Protein AF-A0A657AI48-F1 (afdb_monomer)

Foldseek 3Di:
DVVVVVVVVVVVVVVVVPPPDQPCNPPDLVRLVVLQVVLPVVPDDPVSVVVNVSSVVVQVVCCVVPVRHD

Radius of gyration: 18.84 Å; Cα contacts (8 Å, |Δi|>4): 37; chains: 1; bounding box: 55×41×26 Å

Mean predicted aligned error: 9.46 Å

pLDDT: mean 83.55, std 16.81, range [50.53, 97.88]

Structure (mmCIF, N/CA/C/O backbone):
data_AF-A0A657AI48-F1
#
_entry.id   AF-A0A657AI48-F1
#
loop_
_atom_site.group_PDB
_atom_site.id
_atom_site.type_symbol
_atom_site.label_atom_id
_atom_site.label_alt_id
_atom_site.label_comp_id
_atom_site.label_asym_id
_atom_site.label_entity_id
_atom_site.label_seq_id
_atom_site.pdbx_PDB_ins_code
_atom_site.Cartn_x
_atom_site.Cartn_y
_atom_site.Cartn_z
_atom_site.occupancy
_atom_site.B_iso_or_equiv
_atom_site.auth_seq_id
_atom_site.auth_comp_id
_atom_site.auth_asym_id
_atom_site.auth_atom_id
_atom_site.pdbx_PDB_model_num
ATOM 1 N N . MET A 1 1 ? -39.548 32.200 -7.205 1.00 50.53 1 MET A N 1
ATOM 2 C CA . MET A 1 1 ? -39.368 30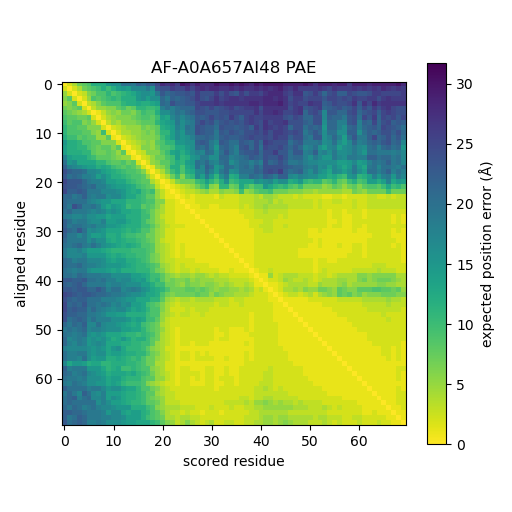.931 -6.457 1.00 50.53 1 MET A CA 1
ATOM 3 C C . MET A 1 1 ? -38.483 29.921 -7.198 1.00 50.53 1 MET A C 1
ATOM 5 O O . MET A 1 1 ? -37.745 29.197 -6.551 1.00 50.53 1 MET A O 1
ATOM 9 N N . THR A 1 2 ? -38.450 29.926 -8.534 1.00 53.97 2 THR A N 1
ATOM 10 C CA . THR A 1 2 ? -37.639 29.026 -9.384 1.00 53.97 2 THR A CA 1
ATOM 11 C C . THR A 1 2 ? -36.115 29.169 -9.260 1.00 53.97 2 THR A C 1
ATOM 13 O O . THR A 1 2 ? -35.410 28.200 -9.504 1.00 53.97 2 THR A O 1
ATOM 16 N N . LYS A 1 3 ? -35.589 30.331 -8.840 1.00 53.78 3 LYS A N 1
ATOM 17 C CA . LYS A 1 3 ? -34.136 30.553 -8.659 1.00 53.78 3 LYS A CA 1
ATOM 18 C C . LYS A 1 3 ? -33.533 29.784 -7.473 1.00 53.78 3 LYS A C 1
ATOM 20 O O . LYS A 1 3 ? -32.349 29.475 -7.486 1.00 53.78 3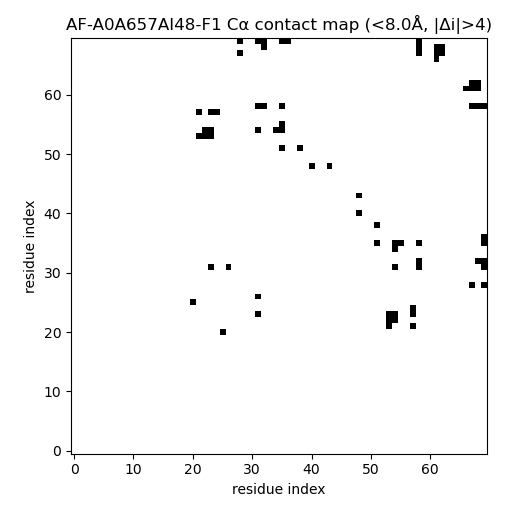 LYS A O 1
ATOM 25 N N . TYR A 1 4 ? -34.343 29.480 -6.457 1.00 55.31 4 TYR A N 1
ATOM 26 C CA . TYR A 1 4 ? -33.893 28.748 -5.269 1.00 55.31 4 TYR A CA 1
ATOM 27 C C . TYR A 1 4 ? -33.881 27.232 -5.504 1.00 55.31 4 TYR A C 1
ATOM 29 O O . TYR A 1 4 ? -33.027 26.543 -4.955 1.00 55.31 4 TYR A O 1
ATOM 37 N N . LEU A 1 5 ? -34.764 26.722 -6.375 1.00 56.38 5 LEU A N 1
ATOM 38 C CA . LEU A 1 5 ? -34.792 25.304 -6.758 1.00 56.38 5 LEU A CA 1
ATOM 39 C C . LEU A 1 5 ? -33.485 24.864 -7.438 1.00 56.38 5 LEU A C 1
ATOM 41 O O . LEU A 1 5 ? -32.976 23.785 -7.146 1.00 56.38 5 LEU A O 1
ATOM 45 N N . THR A 1 6 ? -32.907 25.707 -8.300 1.00 58.12 6 THR A N 1
ATOM 46 C CA . THR A 1 6 ? -31.637 25.415 -8.986 1.00 58.12 6 THR A CA 1
ATOM 47 C C . THR A 1 6 ? -30.438 25.408 -8.036 1.00 58.12 6 THR A C 1
ATOM 49 O O . THR A 1 6 ? -29.536 24.592 -8.203 1.00 58.12 6 THR A O 1
ATOM 52 N N . GLY A 1 7 ? -30.434 26.270 -7.012 1.00 58.94 7 GLY A N 1
ATOM 53 C CA . GLY A 1 7 ? -29.360 26.326 -6.012 1.00 58.94 7 GLY A CA 1
ATOM 54 C C . GLY A 1 7 ? -29.349 25.126 -5.058 1.00 58.94 7 GLY A C 1
ATOM 55 O O . GLY A 1 7 ? -28.285 24.609 -4.729 1.00 58.94 7 GLY A O 1
ATOM 56 N N . ILE A 1 8 ? -30.528 24.631 -4.667 1.00 61.22 8 ILE A N 1
ATOM 57 C CA . ILE A 1 8 ? -30.668 23.465 -3.776 1.00 61.22 8 ILE A CA 1
ATOM 58 C C . ILE A 1 8 ? -30.133 22.188 -4.446 1.00 61.22 8 ILE A C 1
ATOM 60 O O . ILE A 1 8 ? -29.488 21.368 -3.794 1.00 61.22 8 ILE A O 1
ATOM 64 N N . CYS A 1 9 ? -30.319 22.048 -5.761 1.00 60.78 9 CYS A N 1
ATOM 65 C CA . CYS A 1 9 ? -29.854 20.881 -6.514 1.00 60.78 9 CYS A CA 1
ATOM 66 C C . CYS A 1 9 ? -28.314 20.752 -6.534 1.00 60.78 9 CYS A C 1
ATOM 68 O O . CYS A 1 9 ? -27.784 19.643 -6.502 1.00 60.78 9 CYS A O 1
ATOM 70 N N . PHE A 1 10 ? -27.589 21.877 -6.523 1.00 60.34 10 PHE A N 1
ATOM 71 C CA . PHE A 1 10 ? -26.119 21.901 -6.497 1.00 60.34 10 PHE A CA 1
ATOM 72 C C . PHE A 1 10 ? -25.536 21.461 -5.141 1.00 60.34 10 PHE A C 1
ATOM 74 O O . PHE A 1 10 ? -24.501 20.793 -5.087 1.00 60.34 10 PHE A O 1
ATOM 81 N N . ILE A 1 11 ? -26.213 21.791 -4.036 1.00 63.72 11 ILE A N 1
ATOM 82 C CA . ILE A 1 11 ? -25.766 21.428 -2.681 1.00 63.72 11 ILE A CA 1
ATOM 83 C C . ILE A 1 11 ? -25.931 19.921 -2.436 1.00 63.72 11 ILE A C 1
ATOM 85 O O . ILE A 1 11 ? -25.045 19.295 -1.857 1.00 63.72 11 ILE A O 1
ATOM 89 N N . ILE A 1 12 ? -27.009 19.319 -2.947 1.00 64.19 12 ILE A N 1
ATOM 90 C CA . ILE A 1 12 ? -27.271 17.875 -2.821 1.00 64.19 12 ILE A CA 1
ATOM 91 C C . ILE A 1 12 ? -26.241 17.041 -3.604 1.00 64.19 12 ILE A C 1
ATOM 93 O O . ILE A 1 12 ? -25.857 15.964 -3.159 1.00 64.19 12 ILE A O 1
ATOM 97 N N . PHE A 1 13 ? -25.738 17.537 -4.738 1.00 61.78 13 PHE A N 1
ATOM 98 C CA . PHE A 1 13 ? -24.724 16.817 -5.519 1.00 61.78 13 PHE A CA 1
ATOM 99 C C . PHE A 1 13 ? -23.335 16.834 -4.855 1.00 61.78 13 PHE A C 1
ATOM 101 O O . PHE A 1 13 ? -22.558 15.893 -4.996 1.00 61.78 13 PHE A O 1
ATOM 108 N N . SER A 1 14 ? -23.033 17.884 -4.087 1.00 62.59 14 SER A N 1
ATOM 109 C CA . SER A 1 14 ? -21.718 18.088 -3.466 1.00 62.59 14 SER A CA 1
ATOM 110 C C . SER A 1 14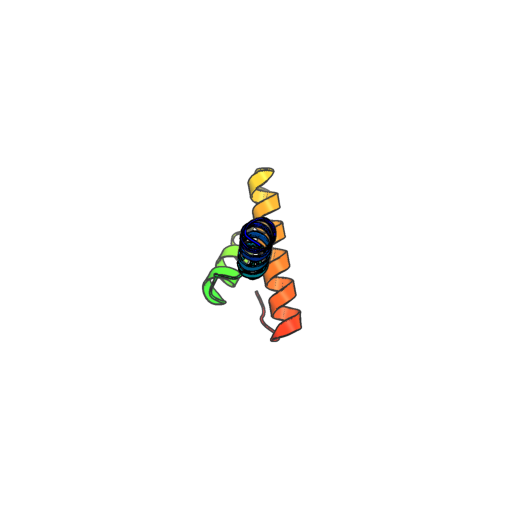 ? -21.471 17.165 -2.265 1.00 62.59 14 SER A C 1
ATOM 112 O O . SER A 1 14 ? -20.332 16.793 -1.994 1.00 62.59 14 SER A O 1
ATOM 114 N N . THR A 1 15 ? -22.525 16.755 -1.552 1.00 65.56 15 THR A N 1
ATOM 115 C CA . THR A 1 15 ? -22.411 15.882 -0.369 1.00 65.56 15 THR A CA 1
ATOM 116 C C . THR A 1 15 ? -22.202 14.405 -0.720 1.00 65.56 15 THR A C 1
ATOM 118 O O . THR A 1 15 ? -21.684 13.647 0.103 1.00 65.56 15 THR A O 1
ATOM 121 N N . LEU A 1 16 ? -22.521 13.996 -1.953 1.00 60.31 16 LEU A N 1
ATOM 122 C CA . LEU A 1 16 ? -22.354 12.619 -2.437 1.00 60.31 16 LEU A CA 1
ATOM 123 C C . LEU A 1 16 ? -20.897 12.245 -2.772 1.00 60.31 16 LEU A C 1
ATOM 125 O O . LEU A 1 16 ? -20.593 11.063 -2.905 1.00 60.31 16 LEU A O 1
ATOM 129 N N . LEU A 1 17 ? -19.971 13.209 -2.846 1.00 58.03 17 LEU A N 1
ATOM 130 C CA . LEU A 1 17 ? -18.542 12.950 -3.094 1.00 58.03 17 LEU A CA 1
ATOM 131 C C . LEU A 1 17 ? -17.741 12.564 -1.834 1.00 58.03 17 LEU A C 1
ATOM 133 O O . LEU A 1 17 ? -16.516 12.457 -1.884 1.00 58.03 17 LEU A O 1
ATOM 137 N N . SER A 1 18 ? -18.406 12.309 -0.704 1.00 54.69 18 SER A N 1
ATOM 138 C CA . SER A 1 18 ? -17.750 12.116 0.601 1.00 54.69 18 SER A CA 1
ATOM 139 C C . SER A 1 18 ? -17.117 10.728 0.820 1.00 54.69 18 SER A C 1
ATOM 141 O O . SER A 1 18 ? -16.735 10.402 1.938 1.00 54.69 18 SER A O 1
ATOM 143 N N . SER A 1 19 ? -16.960 9.907 -0.223 1.00 52.09 19 SER A N 1
ATOM 144 C CA . SER A 1 19 ? -16.264 8.611 -0.154 1.00 52.09 19 SER A CA 1
ATOM 145 C C . SER A 1 19 ? -15.079 8.574 -1.120 1.00 52.09 19 SER A C 1
ATOM 147 O O . SER A 1 19 ? -14.987 7.745 -2.023 1.00 52.09 19 SER A O 1
ATOM 149 N N . CYS A 1 20 ? -14.148 9.512 -0.949 1.00 57.34 20 CYS A N 1
ATOM 1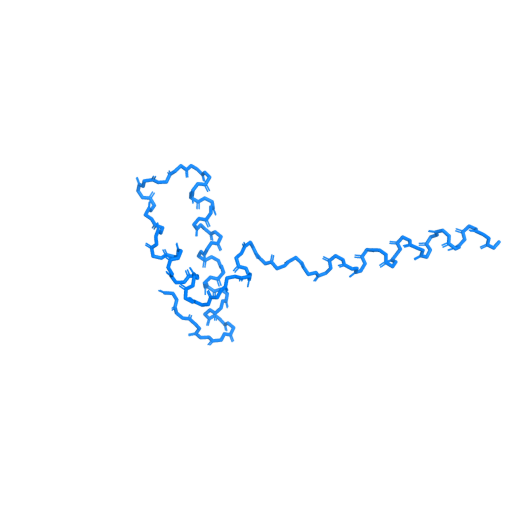50 C CA . CYS A 1 20 ? -12.825 9.398 -1.553 1.00 57.34 20 CYS A CA 1
ATOM 151 C C . CYS A 1 20 ? -11.939 8.595 -0.591 1.00 57.34 20 CYS A C 1
ATOM 153 O O . CYS A 1 20 ? -11.147 9.152 0.169 1.00 57.34 20 CYS A O 1
ATOM 155 N N . GLY A 1 21 ? -12.137 7.274 -0.550 1.00 62.53 21 GLY A N 1
ATOM 156 C CA . GLY A 1 21 ? -11.196 6.381 0.121 1.00 62.53 21 GLY A CA 1
ATOM 157 C C . GLY A 1 21 ? -9.797 6.543 -0.484 1.00 62.53 21 GLY A C 1
ATOM 158 O O . GLY A 1 21 ? -9.655 6.868 -1.664 1.00 62.53 21 GLY A O 1
ATOM 159 N N . GLY A 1 22 ? -8.742 6.326 0.310 1.00 73.62 22 GLY A N 1
ATOM 160 C CA . GLY A 1 22 ? -7.368 6.346 -0.203 1.00 73.62 22 GLY A CA 1
ATOM 161 C C . GLY A 1 22 ? -7.204 5.408 -1.408 1.00 73.62 22 GLY A C 1
ATOM 162 O O . GLY A 1 22 ? -7.971 4.458 -1.562 1.00 73.62 22 GLY A O 1
ATOM 163 N N . ALA A 1 23 ? -6.187 5.635 -2.249 1.00 82.19 23 ALA A N 1
ATOM 164 C CA . ALA A 1 23 ? -5.976 4.909 -3.516 1.00 82.19 23 ALA A CA 1
ATOM 165 C C . ALA A 1 23 ? -5.930 3.364 -3.400 1.00 82.19 23 ALA A C 1
ATOM 167 O O . ALA A 1 23 ? -6.000 2.674 -4.413 1.00 82.19 23 ALA A O 1
ATOM 168 N N . PHE A 1 24 ? -5.811 2.828 -2.181 1.00 93.56 24 PHE A N 1
ATOM 169 C CA . PHE A 1 24 ? -5.752 1.398 -1.865 1.00 93.56 24 PHE A CA 1
ATOM 170 C C . PHE A 1 24 ? -6.791 0.955 -0.822 1.00 93.56 24 PHE A C 1
ATOM 172 O O . PHE A 1 24 ? -6.742 -0.176 -0.350 1.00 93.56 24 PHE A O 1
ATOM 179 N N . SER A 1 25 ? -7.757 1.812 -0.486 1.00 90.44 25 SER A N 1
ATOM 180 C CA . SER A 1 25 ? -8.828 1.511 0.478 1.00 90.44 25 SER A CA 1
ATOM 181 C C . SER A 1 25 ? -9.660 0.286 0.081 1.00 90.44 25 SER A C 1
ATOM 183 O O . SER A 1 25 ? -10.065 -0.487 0.944 1.00 90.44 25 SER A O 1
ATOM 185 N N . GLY A 1 26 ? -9.841 0.053 -1.223 1.00 92.31 26 GLY A N 1
ATOM 186 C CA . GLY A 1 26 ? -10.547 -1.116 -1.753 1.00 92.31 26 GLY A CA 1
ATOM 187 C C . GLY A 1 26 ? -9.769 -2.436 -1.698 1.00 92.31 26 GLY A C 1
ATOM 188 O O . GLY A 1 26 ? -10.350 -3.476 -1.985 1.00 92.31 26 GLY A O 1
ATOM 189 N N . TYR A 1 27 ? -8.476 -2.432 -1.351 1.00 96.00 27 TYR A N 1
ATOM 190 C CA . TYR A 1 27 ? -7.706 -3.677 -1.259 1.00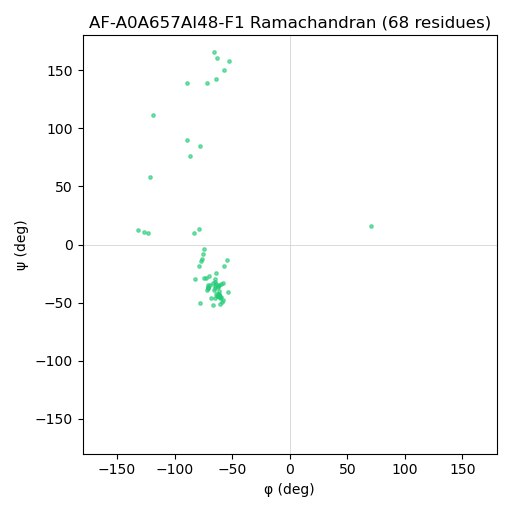 96.00 27 TYR A CA 1
ATOM 191 C C . TYR A 1 27 ? -8.134 -4.480 -0.032 1.00 96.00 27 TYR A C 1
ATOM 193 O O . TYR A 1 27 ? -8.266 -3.934 1.069 1.00 96.00 27 TYR A O 1
ATOM 201 N N . SER A 1 28 ? -8.243 -5.798 -0.179 1.00 96.56 28 SER A N 1
ATOM 202 C CA . SER A 1 28 ? -8.229 -6.705 0.967 1.00 96.56 28 SER A CA 1
ATOM 203 C C . SER A 1 28 ? -6.887 -6.627 1.704 1.00 96.56 28 SER A C 1
ATOM 205 O O . SER A 1 28 ? -5.865 -6.197 1.164 1.00 96.56 28 SER A O 1
ATOM 207 N N . ASP A 1 29 ? -6.859 -7.078 2.956 1.00 96.69 29 ASP A N 1
ATOM 208 C CA . ASP A 1 29 ? -5.623 -7.124 3.746 1.00 96.69 29 ASP A CA 1
ATOM 209 C C . ASP A 1 29 ? -4.547 -8.007 3.077 1.00 96.69 29 ASP A C 1
ATOM 211 O O . ASP A 1 29 ? -3.356 -7.694 3.120 1.00 96.69 29 ASP A O 1
ATOM 215 N N . ALA A 1 30 ? -4.954 -9.080 2.392 1.00 97.50 30 ALA A N 1
ATOM 216 C CA . ALA A 1 30 ? -4.042 -9.944 1.647 1.00 97.50 30 ALA A CA 1
ATOM 217 C C . ALA A 1 30 ? -3.437 -9.236 0.422 1.00 97.50 30 ALA A C 1
ATOM 219 O O . ALA A 1 30 ? -2.221 -9.291 0.215 1.00 97.50 30 ALA A O 1
ATOM 220 N N . GLU A 1 31 ? -4.261 -8.538 -0.364 1.00 97.88 31 GLU A N 1
ATOM 221 C CA . GLU A 1 31 ? -3.803 -7.761 -1.523 1.00 97.88 31 GLU A CA 1
ATOM 222 C C . GLU A 1 31 ? -2.883 -6.621 -1.106 1.00 97.88 31 GLU A C 1
ATOM 224 O O . GLU A 1 31 ? -1.836 -6.418 -1.721 1.00 97.88 31 GLU A O 1
ATOM 229 N N . LEU A 1 32 ? -3.228 -5.913 -0.028 1.00 97.56 32 LEU A N 1
ATOM 230 C CA . LEU A 1 32 ? -2.411 -4.831 0.502 1.00 97.56 32 LEU A CA 1
ATOM 231 C C . LEU A 1 32 ? -1.053 -5.336 0.990 1.00 97.56 32 LEU A C 1
ATOM 233 O O . LEU A 1 32 ? -0.033 -4.747 0.639 1.00 97.56 32 LEU A O 1
ATOM 237 N N . ARG A 1 33 ? -1.012 -6.458 1.722 1.00 97.56 33 ARG A N 1
ATOM 238 C CA . ARG A 1 33 ? 0.252 -7.075 2.155 1.00 97.56 33 ARG A CA 1
ATOM 239 C C . ARG A 1 33 ? 1.106 -7.509 0.966 1.00 97.56 33 ARG A C 1
ATOM 241 O O . ARG A 1 33 ? 2.311 -7.266 0.959 1.00 97.56 33 ARG A O 1
ATOM 248 N N . LYS A 1 34 ? 0.497 -8.126 -0.053 1.00 97.69 34 LYS A N 1
ATOM 249 C CA . LYS A 1 34 ? 1.206 -8.506 -1.281 1.00 97.69 34 LYS A CA 1
ATOM 250 C C . LYS A 1 34 ? 1.779 -7.272 -1.980 1.00 97.69 34 LYS A C 1
ATOM 252 O O . LYS A 1 34 ? 2.970 -7.237 -2.257 1.00 97.69 34 LYS A O 1
ATOM 257 N N . ALA A 1 35 ? 0.956 -6.254 -2.212 1.00 96.12 35 ALA A N 1
ATOM 258 C CA . ALA A 1 35 ? 1.375 -5.032 -2.888 1.00 96.12 35 ALA A CA 1
ATOM 259 C C . ALA A 1 35 ? 2.465 -4.275 -2.114 1.00 96.12 35 ALA A C 1
ATOM 261 O O . ALA A 1 35 ? 3.362 -3.715 -2.733 1.00 96.12 35 ALA A O 1
ATOM 262 N N . TYR A 1 36 ? 2.408 -4.288 -0.778 1.00 96.38 36 TYR A N 1
ATOM 263 C CA . TYR A 1 36 ? 3.439 -3.712 0.083 1.00 96.38 36 TYR A CA 1
ATOM 264 C C . TYR A 1 36 ? 4.772 -4.453 -0.053 1.00 96.38 36 TYR A C 1
ATOM 266 O O . TYR A 1 36 ? 5.808 -3.821 -0.232 1.00 96.38 36 TYR A O 1
ATOM 274 N N . ARG A 1 37 ? 4.755 -5.791 -0.028 1.00 95.88 37 ARG A N 1
ATOM 275 C CA . ARG A 1 37 ? 5.960 -6.614 -0.220 1.00 95.88 37 ARG A CA 1
ATOM 276 C C . ARG A 1 37 ? 6.570 -6.447 -1.613 1.00 95.88 37 ARG A C 1
ATOM 278 O O . ARG A 1 37 ? 7.785 -6.501 -1.751 1.00 95.88 37 ARG A O 1
ATOM 285 N N . ASP A 1 38 ? 5.736 -6.238 -2.628 1.00 95.19 38 ASP A N 1
ATOM 286 C CA . ASP A 1 38 ? 6.175 -6.075 -4.017 1.00 95.19 38 ASP A CA 1
ATOM 287 C C . ASP A 1 38 ? 6.834 -4.690 -4.273 1.00 95.19 38 ASP A C 1
ATOM 289 O O . ASP A 1 38 ? 7.331 -4.432 -5.370 1.00 95.19 38 ASP A O 1
ATOM 293 N N . CYS A 1 39 ? 6.874 -3.790 -3.279 1.00 95.19 39 CYS A N 1
ATOM 294 C 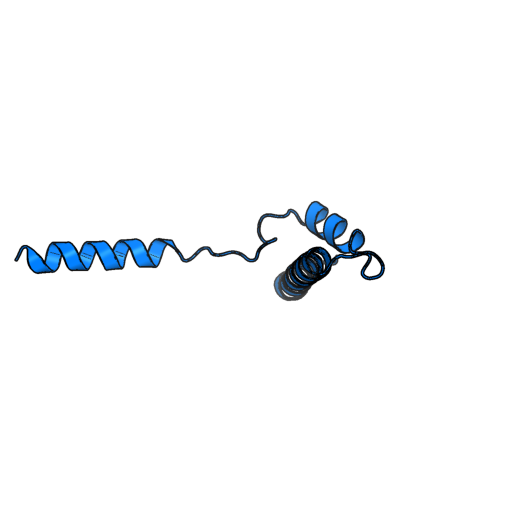CA . CYS A 1 39 ? 7.548 -2.493 -3.374 1.00 95.19 39 CYS A CA 1
ATOM 295 C C . CYS A 1 39 ? 9.075 -2.595 -3.213 1.00 95.19 39 CYS A C 1
ATOM 297 O O . CYS A 1 39 ? 9.623 -2.347 -2.140 1.00 95.19 39 CYS A O 1
ATOM 299 N N . ASP A 1 40 ? 9.776 -2.889 -4.312 1.00 91.50 40 ASP A N 1
ATOM 300 C CA . ASP A 1 40 ? 11.244 -2.806 -4.407 1.00 91.50 40 ASP A CA 1
ATOM 301 C C . ASP A 1 40 ? 11.687 -1.407 -4.862 1.00 91.50 40 ASP A C 1
ATOM 303 O O . ASP A 1 40 ? 11.840 -1.147 -6.056 1.00 91.50 40 ASP A O 1
ATOM 307 N N . TYR A 1 41 ? 11.909 -0.498 -3.907 1.00 85.00 41 TYR A N 1
ATOM 308 C CA . TYR A 1 41 ? 12.267 0.905 -4.168 1.00 85.00 41 TYR A CA 1
ATOM 309 C C . TYR A 1 41 ? 13.528 1.107 -5.025 1.00 85.00 41 TYR A C 1
ATOM 311 O O . TYR A 1 41 ? 13.680 2.175 -5.612 1.00 85.00 41 TYR A O 1
ATOM 319 N N . ASN A 1 42 ? 14.396 0.100 -5.159 1.00 89.38 42 ASN A N 1
ATOM 320 C CA . ASN A 1 42 ? 15.607 0.203 -5.979 1.00 89.38 42 ASN A CA 1
ATOM 321 C C . ASN A 1 42 ? 15.329 0.086 -7.486 1.00 89.38 42 ASN A C 1
ATOM 323 O O . ASN A 1 42 ? 16.206 0.379 -8.294 1.00 89.38 42 ASN A O 1
ATOM 327 N N . LYS A 1 43 ? 14.129 -0.366 -7.876 1.00 90.56 43 LYS A N 1
ATOM 328 C CA . LYS A 1 43 ? 13.766 -0.662 -9.274 1.00 90.56 43 LYS A CA 1
ATOM 329 C C . LYS A 1 43 ? 12.542 0.112 -9.766 1.00 90.56 43 LYS A C 1
ATOM 331 O O . LYS A 1 43 ? 12.003 -0.201 -10.827 1.00 90.56 43 LYS A O 1
ATOM 336 N N . LEU A 1 44 ? 12.065 1.098 -9.004 1.00 91.62 44 LEU A N 1
ATOM 337 C CA . LEU A 1 44 ? 10.843 1.830 -9.341 1.00 91.62 44 LEU A CA 1
ATOM 338 C C . LEU A 1 44 ? 11.126 3.039 -10.232 1.00 91.62 44 LEU A C 1
ATOM 340 O O . LEU A 1 44 ? 12.036 3.826 -9.988 1.00 91.62 44 LEU A O 1
ATOM 344 N N . SER A 1 45 ? 10.250 3.244 -11.216 1.00 95.69 45 SER A N 1
ATOM 345 C CA . SER A 1 45 ? 10.076 4.552 -11.846 1.00 95.69 45 SER A CA 1
ATOM 346 C C . SER A 1 45 ? 9.496 5.561 -10.837 1.00 95.69 45 SER A C 1
ATOM 348 O O . SER A 1 45 ? 8.936 5.151 -9.814 1.00 95.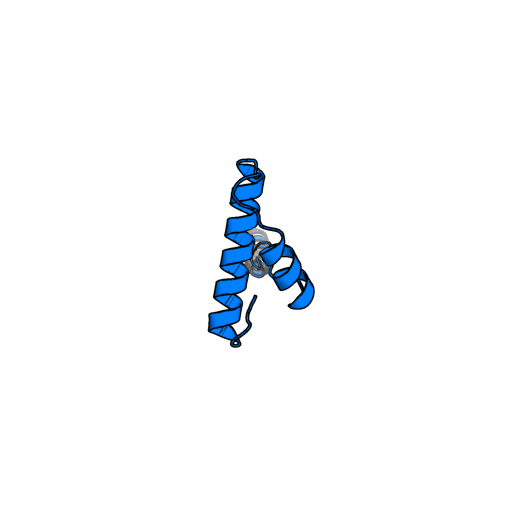69 45 SER A O 1
ATOM 350 N N . PRO A 1 46 ? 9.525 6.877 -11.121 1.00 94.06 46 PRO A N 1
ATOM 351 C CA . PRO A 1 46 ? 8.902 7.879 -10.250 1.00 94.06 46 PRO A CA 1
ATOM 352 C C . PRO A 1 46 ? 7.422 7.588 -9.943 1.00 94.06 46 PRO A C 1
ATOM 354 O O . PRO A 1 46 ? 6.986 7.680 -8.795 1.00 94.06 46 PRO A O 1
ATOM 357 N N . ALA A 1 47 ? 6.661 7.143 -10.948 1.00 92.81 47 ALA A N 1
ATOM 358 C CA . ALA A 1 47 ? 5.269 6.733 -10.771 1.00 92.81 47 ALA A CA 1
ATOM 359 C C . ALA A 1 47 ? 5.143 5.480 -9.882 1.00 92.81 47 ALA A C 1
ATOM 361 O O . ALA A 1 47 ? 4.260 5.406 -9.024 1.00 92.81 47 ALA A O 1
ATOM 362 N N . GLY A 1 48 ? 6.054 4.513 -10.0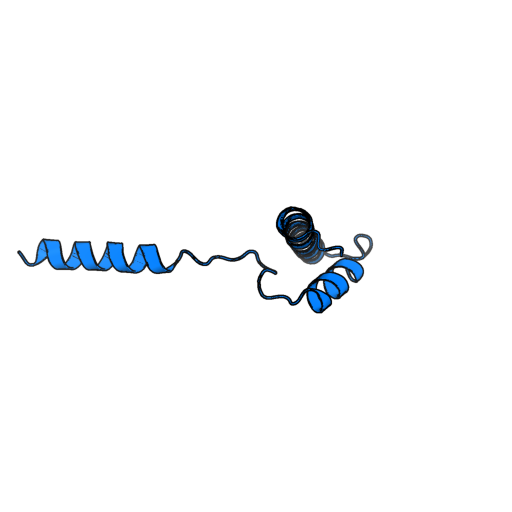38 1.00 94.50 48 GLY A N 1
ATOM 363 C CA . GLY A 1 48 ? 6.132 3.338 -9.171 1.00 94.50 48 GLY A CA 1
ATOM 364 C C . GLY A 1 48 ? 6.405 3.709 -7.711 1.00 94.50 48 GLY A C 1
ATOM 365 O O . GLY A 1 48 ? 5.718 3.221 -6.813 1.00 94.50 48 GLY A O 1
ATOM 366 N N . ALA A 1 49 ? 7.339 4.633 -7.468 1.00 95.69 49 ALA A N 1
ATOM 367 C CA . ALA A 1 49 ? 7.658 5.122 -6.129 1.00 95.69 49 ALA A CA 1
ATOM 368 C C . ALA A 1 49 ? 6.453 5.819 -5.478 1.00 95.69 49 ALA A C 1
ATOM 370 O O . ALA A 1 49 ? 6.130 5.554 -4.319 1.00 95.69 49 ALA A O 1
ATOM 371 N N . GLN A 1 50 ? 5.728 6.649 -6.234 1.00 94.69 50 GLN A N 1
ATOM 372 C CA . GLN A 1 50 ? 4.494 7.275 -5.757 1.00 94.69 50 GLN A CA 1
ATOM 373 C C . GLN A 1 50 ? 3.426 6.232 -5.397 1.00 94.69 50 GLN A C 1
ATOM 375 O O . GLN A 1 50 ? 2.803 6.328 -4.336 1.00 94.69 50 GLN A O 1
ATOM 380 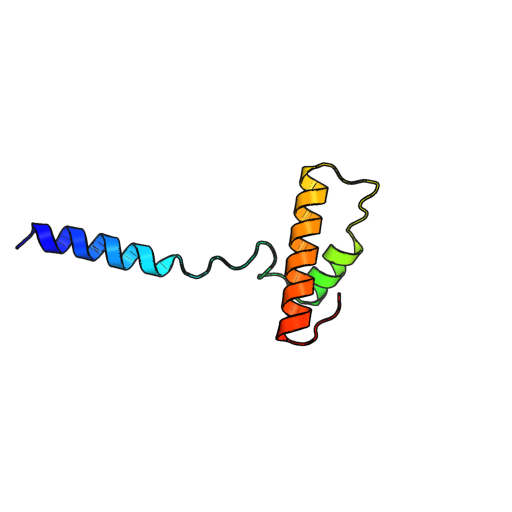N N . ARG A 1 51 ? 3.245 5.205 -6.238 1.00 94.69 51 ARG A N 1
ATOM 381 C CA . ARG A 1 51 ? 2.332 4.089 -5.959 1.00 94.69 51 ARG A CA 1
ATOM 382 C C . ARG A 1 51 ? 2.701 3.385 -4.650 1.00 94.69 51 ARG A C 1
ATOM 384 O O . ARG A 1 51 ? 1.832 3.201 -3.800 1.00 94.69 51 ARG A O 1
ATOM 391 N N . CYS A 1 52 ? 3.977 3.060 -4.453 1.00 96.38 52 CYS A N 1
ATOM 392 C CA . CYS A 1 52 ? 4.465 2.412 -3.234 1.00 96.38 52 CYS A CA 1
ATOM 393 C C . CYS A 1 52 ? 4.319 3.279 -1.982 1.00 96.38 52 CYS A C 1
ATOM 395 O O . CYS A 1 52 ? 3.912 2.785 -0.932 1.00 96.38 52 CYS A O 1
ATOM 397 N N . ASN A 1 53 ? 4.523 4.591 -2.094 1.00 95.06 53 ASN A N 1
ATOM 398 C CA . ASN A 1 53 ? 4.262 5.517 -0.992 1.00 95.06 53 ASN A CA 1
ATOM 399 C C . ASN A 1 53 ? 2.782 5.533 -0.585 1.00 95.06 53 ASN A C 1
ATOM 401 O O . ASN A 1 53 ? 2.473 5.615 0.603 1.00 95.06 53 ASN A O 1
ATOM 405 N N . ASN A 1 54 ? 1.863 5.412 -1.542 1.00 95.19 54 ASN A N 1
ATOM 406 C CA . ASN A 1 54 ? 0.432 5.321 -1.257 1.00 95.19 54 ASN A CA 1
ATOM 407 C C . ASN A 1 54 ? 0.047 3.968 -0.629 1.00 95.19 54 ASN A C 1
ATOM 409 O O . ASN A 1 54 ? -0.727 3.954 0.326 1.00 95.19 54 ASN A O 1
ATOM 413 N N . ILE A 1 55 ? 0.637 2.856 -1.084 1.00 96.31 55 ILE A N 1
ATOM 414 C CA . ILE A 1 55 ? 0.483 1.530 -0.452 1.00 96.31 55 ILE A CA 1
ATOM 415 C C . ILE A 1 55 ? 0.972 1.566 1.002 1.00 96.31 55 ILE A C 1
ATOM 417 O O . ILE A 1 55 ? 0.286 1.099 1.911 1.00 96.31 55 ILE A O 1
ATOM 421 N N . LYS A 1 56 ? 2.138 2.177 1.247 1.00 95.69 56 LYS A N 1
ATOM 422 C CA . LYS A 1 56 ? 2.686 2.350 2.596 1.00 95.69 56 LYS A CA 1
ATOM 423 C C . LYS A 1 56 ? 1.764 3.185 3.487 1.00 95.69 56 LYS A C 1
ATOM 425 O O . LYS A 1 56 ? 1.547 2.808 4.634 1.00 95.69 56 LYS A O 1
ATOM 430 N N . LYS A 1 57 ? 1.196 4.281 2.970 1.00 95.50 57 LYS A N 1
ATOM 431 C CA . LYS A 1 57 ? 0.232 5.117 3.709 1.00 95.50 57 LYS A CA 1
ATOM 432 C C . LYS A 1 57 ? -1.016 4.336 4.119 1.00 95.50 57 LYS A C 1
ATOM 434 O O . LYS A 1 57 ? -1.419 4.428 5.275 1.00 95.50 57 LYS A O 1
ATOM 439 N N . GLU A 1 58 ? -1.592 3.561 3.203 1.00 96.06 58 GLU A N 1
ATOM 440 C CA . GLU A 1 58 ? -2.750 2.708 3.496 1.00 96.06 58 GLU A CA 1
ATOM 441 C C . GLU A 1 58 ? -2.411 1.676 4.580 1.00 96.06 58 GLU A C 1
ATOM 443 O O . GLU A 1 58 ? -3.143 1.521 5.556 1.00 96.06 58 GLU A O 1
ATOM 448 N N . CYS A 1 59 ? -1.251 1.025 4.463 1.00 96.12 59 CYS A N 1
ATOM 449 C CA . CYS A 1 59 ? -0.781 0.085 5.470 1.00 96.12 59 CYS A CA 1
ATOM 450 C C . CYS A 1 59 ? -0.631 0.729 6.858 1.00 96.12 59 CYS A C 1
ATOM 452 O O . CYS A 1 59 ? -1.138 0.215 7.856 1.00 96.12 59 CYS A O 1
ATOM 454 N N . ASP A 1 60 ? 0.042 1.882 6.916 1.00 95.94 60 ASP A N 1
ATOM 455 C CA . ASP A 1 60 ? 0.253 2.641 8.147 1.00 95.94 60 ASP A CA 1
ATOM 456 C C . ASP A 1 60 ? -1.088 3.092 8.761 1.00 95.94 60 ASP A C 1
ATOM 458 O O . ASP A 1 60 ? -1.217 3.118 9.987 1.00 95.94 60 ASP A O 1
ATOM 462 N N . SER A 1 61 ? -2.088 3.412 7.930 1.00 95.25 61 SER A N 1
ATOM 463 C CA . SER A 1 61 ? -3.449 3.747 8.363 1.00 95.25 61 SER A CA 1
ATOM 464 C C . SER A 1 61 ? -4.153 2.545 8.994 1.00 95.25 61 SER A C 1
ATOM 466 O O . SER A 1 61 ? -4.568 2.639 10.147 1.00 95.25 61 SER A O 1
ATOM 468 N N . ARG A 1 62 ? -4.195 1.387 8.321 1.00 96.25 62 ARG A N 1
ATOM 469 C CA . ARG A 1 62 ? -4.826 0.168 8.868 1.00 96.25 62 ARG A CA 1
ATOM 470 C C . ARG A 1 62 ? -4.113 -0.374 10.104 1.00 96.25 62 ARG A C 1
ATOM 472 O O . ARG A 1 62 ? -4.755 -0.968 10.970 1.00 96.25 62 ARG A O 1
ATOM 479 N N . ARG A 1 63 ? -2.797 -0.162 10.218 1.00 97.06 63 ARG A N 1
ATOM 480 C CA . ARG A 1 63 ? -2.046 -0.474 11.441 1.00 97.06 63 ARG A CA 1
ATOM 481 C C . ARG A 1 63 ? -2.545 0.348 12.625 1.00 97.06 63 ARG A C 1
ATOM 483 O O . ARG A 1 63 ? -2.704 -0.204 13.706 1.00 97.06 63 ARG A O 1
ATOM 490 N N . LYS A 1 64 ? -2.775 1.649 12.426 1.00 96.75 64 LYS A N 1
ATOM 491 C CA . LYS A 1 64 ? -3.280 2.552 13.474 1.00 96.75 64 LYS A CA 1
ATOM 492 C C . LYS A 1 64 ? -4.746 2.286 13.816 1.00 96.75 64 LYS A C 1
ATOM 494 O O . LYS A 1 64 ? -5.102 2.391 14.978 1.00 96.75 64 LYS A O 1
ATOM 499 N N . ASP A 1 65 ? -5.553 1.949 12.815 1.00 95.50 65 ASP A N 1
ATOM 500 C CA . ASP A 1 65 ? -6.998 1.752 12.958 1.00 95.50 65 ASP A CA 1
ATOM 501 C C . ASP A 1 65 ? -7.357 0.399 13.595 1.00 95.50 65 ASP A C 1
ATOM 503 O O . ASP A 1 65 ? -8.078 0.341 14.585 1.00 95.50 65 ASP A O 1
ATOM 507 N N . LYS A 1 66 ? -6.798 -0.701 13.069 1.00 96.19 66 LYS A N 1
ATOM 508 C CA . LYS A 1 66 ? -7.178 -2.074 13.454 1.00 96.19 66 LYS A CA 1
ATOM 509 C C . LYS A 1 66 ? -6.005 -3.003 13.774 1.00 96.19 66 LYS A C 1
ATOM 511 O O . LYS A 1 66 ? -6.172 -4.219 13.818 1.00 96.19 66 LYS A O 1
ATOM 516 N N . GLY A 1 67 ? -4.792 -2.470 13.938 1.00 96.19 67 GLY A N 1
ATOM 517 C CA . GLY A 1 67 ? -3.604 -3.276 14.250 1.00 96.19 67 GLY A CA 1
ATOM 518 C C . GLY A 1 67 ? -3.108 -4.163 13.100 1.00 96.19 67 GLY A C 1
ATOM 519 O O . GLY A 1 67 ? -2.318 -5.080 13.325 1.00 96.19 67 GLY A O 1
ATOM 520 N N . PHE A 1 68 ? -3.548 -3.911 11.863 1.00 95.94 68 PHE A N 1
ATOM 521 C CA . PHE A 1 68 ? -3.112 -4.687 10.701 1.00 95.94 68 PHE A CA 1
ATOM 522 C C . PHE A 1 68 ? -1.604 -4.531 10.438 1.00 95.94 68 PHE A C 1
ATOM 524 O O . PHE A 1 68 ? -1.039 -3.446 10.571 1.00 95.94 68 PHE A O 1
ATOM 531 N N . ARG A 1 69 ? -0.951 -5.624 10.028 1.00 94.19 69 ARG A N 1
ATOM 532 C CA . ARG A 1 69 ? 0.473 -5.653 9.664 1.00 94.19 69 ARG A CA 1
ATOM 533 C C . ARG A 1 69 ? 0.623 -6.075 8.207 1.00 94.19 69 ARG A C 1
ATOM 535 O O . ARG A 1 69 ? 0.345 -7.235 7.881 1.00 94.19 69 ARG A O 1
ATOM 542 N N . CYS A 1 70 ? 1.055 -5.151 7.356 1.00 92.38 70 CYS A N 1
ATOM 543 C CA . CYS A 1 70 ? 1.780 -5.520 6.146 1.00 92.38 70 CYS A CA 1
ATOM 544 C C . CYS A 1 70 ? 3.197 -5.959 6.553 1.00 92.38 70 CYS A C 1
ATOM 546 O O . CYS A 1 70 ? 3.710 -6.843 5.850 1.00 92.38 70 CYS A O 1
#

Secondary structure (DSSP, 8-state):
-HHHHHHHHHHHHHHTT-----TTTTS-HHHHHHHHHT--GGG--HHHHHHHHHHHHHHHHHHHHH----

Sequence (70 aa):
MTKYLTGICFIIFSTLLSSCGGAFSGYSDAELRKAYRDCDYNKLSPAGAQRCNNIKKECDSRRKDKGFRC

Solvent-accessible surface area (backbone atoms only — not comparable to full-atom values): 4313 Å² total; per-residue (Å²): 120,73,75,56,58,61,54,54,56,56,57,62,60,62,64,71,64,80,76,78,63,60,101,55,61,88,49,52,74,68,55,46,28,50,57,50,69,68,54,55,79,92,76,49,52,76,69,49,47,54,52,41,54,49,45,49,50,50,42,56,46,41,29,74,75,73,68,48,82,105